Protein AF-A0A520S0U2-F1 (afdb_monomer_lite)

Sequence (71 aa):
MIMTNNIELYSLCEHLILPLIGKCHIEYIPRGKELGISKEARTADVFARKVQMQEILTKQIANAIRSVSSA

Structure (mmCIF, N/CA/C/O backbone):
data_AF-A0A520S0U2-F1
#
_entry.id   AF-A0A520S0U2-F1
#
loop_
_atom_site.group_PDB
_atom_site.id
_atom_site.type_symbol
_atom_site.label_atom_id
_atom_site.label_alt_id
_atom_site.label_comp_id
_atom_site.label_asym_id
_atom_site.label_entity_id
_atom_site.label_seq_id
_atom_site.pdbx_PDB_ins_code
_atom_site.Cartn_x
_atom_site.Cartn_y
_atom_site.Cartn_z
_atom_site.occupancy
_atom_site.B_iso_or_equiv
_atom_site.auth_seq_id
_atom_site.auth_comp_id
_atom_site.auth_asym_id
_atom_site.auth_atom_id
_atom_site.pdbx_PDB_model_num
ATOM 1 N N . MET A 1 1 ? -9.038 -7.097 15.444 1.00 87.62 1 MET A N 1
ATOM 2 C CA . MET A 1 1 ? -8.172 -7.232 14.255 1.00 87.62 1 MET A CA 1
ATOM 3 C C . MET A 1 1 ? -9.009 -6.794 13.072 1.00 87.62 1 MET A C 1
ATOM 5 O O . MET A 1 1 ? -10.163 -7.201 13.012 1.00 87.62 1 MET A O 1
ATOM 9 N N . ILE A 1 2 ? -8.494 -5.888 12.244 1.00 92.25 2 ILE A N 1
ATOM 10 C CA . ILE A 1 2 ? -9.200 -5.323 11.088 1.00 92.25 2 ILE A CA 1
ATOM 11 C C . ILE A 1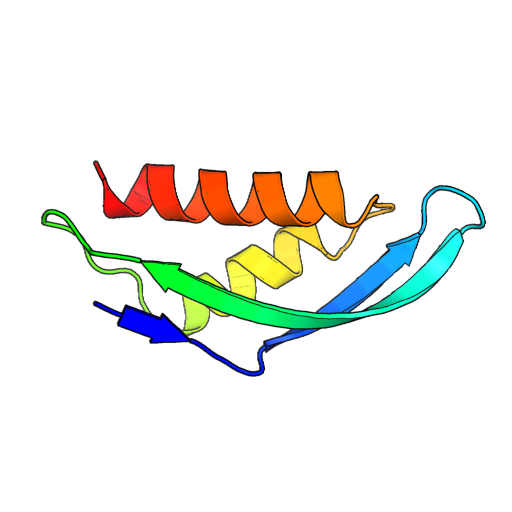 2 ? -8.414 -5.723 9.847 1.00 92.25 2 ILE A C 1
ATOM 13 O O . ILE A 1 2 ? -7.193 -5.563 9.828 1.00 92.25 2 ILE A O 1
ATOM 17 N N . MET A 1 3 ? -9.115 -6.248 8.846 1.00 94.06 3 MET A N 1
ATOM 18 C CA . MET A 1 3 ? -8.526 -6.811 7.640 1.00 94.06 3 MET A CA 1
ATOM 19 C C . MET A 1 3 ? -9.267 -6.305 6.402 1.00 94.06 3 MET A C 1
ATOM 21 O O . MET A 1 3 ? -10.493 -6.389 6.319 1.00 94.06 3 MET A O 1
ATOM 25 N N . THR A 1 4 ? -8.488 -5.854 5.424 1.00 96.19 4 THR A N 1
ATOM 26 C CA . THR A 1 4 ? -8.946 -5.465 4.094 1.00 96.19 4 THR A CA 1
ATOM 27 C C . THR A 1 4 ? -8.164 -6.256 3.054 1.00 96.19 4 THR A C 1
ATOM 29 O O . THR A 1 4 ? -6.946 -6.129 2.922 1.00 96.19 4 THR A O 1
ATOM 32 N N . ASN A 1 5 ? -8.883 -7.096 2.312 1.00 96.31 5 ASN A N 1
ATOM 33 C CA . ASN A 1 5 ? -8.322 -8.086 1.398 1.00 96.31 5 ASN A CA 1
ATOM 34 C C . ASN A 1 5 ? -8.679 -7.807 -0.060 1.00 96.31 5 ASN A C 1
ATOM 36 O O . ASN A 1 5 ? -9.672 -7.145 -0.346 1.00 96.31 5 ASN A O 1
ATOM 40 N N . ASN A 1 6 ? -7.912 -8.419 -0.971 1.00 97.00 6 ASN A N 1
ATOM 41 C CA . ASN A 1 6 ? -8.133 -8.351 -2.418 1.00 97.00 6 ASN A CA 1
ATOM 42 C C . ASN A 1 6 ? -8.103 -6.918 -2.970 1.00 97.00 6 ASN A C 1
ATOM 44 O O . ASN A 1 6 ? -8.824 -6.602 -3.911 1.00 97.00 6 ASN A O 1
ATOM 48 N N . ILE A 1 7 ? -7.257 -6.056 -2.404 1.00 97.38 7 ILE A N 1
ATOM 49 C CA . ILE A 1 7 ? -7.019 -4.728 -2.968 1.00 97.38 7 ILE A CA 1
ATOM 50 C C . ILE A 1 7 ? -6.208 -4.927 -4.248 1.00 97.38 7 ILE A C 1
ATOM 52 O O . ILE A 1 7 ? -5.107 -5.475 -4.193 1.00 97.38 7 ILE A O 1
ATOM 56 N N . GLU A 1 8 ? -6.738 -4.511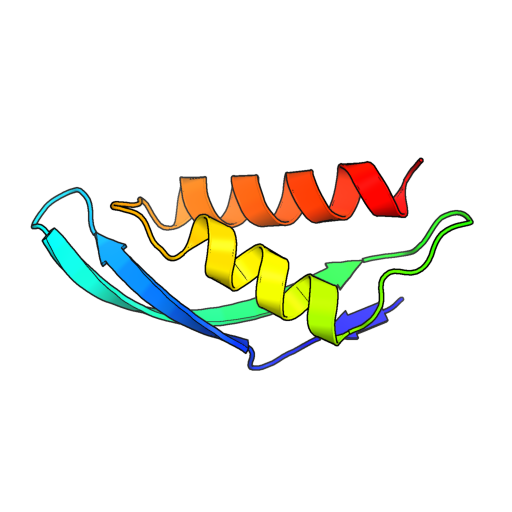 -5.392 1.00 97.44 8 GLU A N 1
ATOM 57 C CA . GLU A 1 8 ? -5.983 -4.547 -6.644 1.00 97.44 8 GLU A CA 1
ATOM 58 C C . GLU A 1 8 ? -4.788 -3.592 -6.582 1.00 97.44 8 GLU A C 1
ATOM 60 O O . GLU A 1 8 ? -4.889 -2.472 -6.079 1.00 97.44 8 GLU A O 1
ATOM 65 N N . LEU A 1 9 ? -3.643 -4.057 -7.077 1.00 97.44 9 LEU A N 1
ATOM 66 C CA . LEU A 1 9 ? -2.365 -3.369 -6.967 1.00 97.44 9 LEU A CA 1
ATOM 67 C C . LEU A 1 9 ? -1.729 -3.273 -8.355 1.00 97.44 9 LEU A C 1
ATOM 69 O O . LEU A 1 9 ? -1.470 -4.297 -8.987 1.00 97.44 9 LEU A O 1
ATOM 73 N N . TYR A 1 10 ? -1.459 -2.049 -8.806 1.00 98.00 10 TYR A N 1
ATOM 74 C CA . TYR A 1 10 ? -0.839 -1.765 -10.100 1.00 98.00 10 TYR A CA 1
ATOM 75 C C . TYR A 1 10 ? 0.344 -0.813 -9.908 1.00 98.00 10 TYR A C 1
ATOM 77 O O . TYR A 1 10 ? 0.187 0.261 -9.333 1.00 98.00 10 TYR A O 1
ATOM 85 N N . SER A 1 11 ? 1.523 -1.208 -10.384 1.00 98.31 11 SER A N 1
ATOM 86 C CA . SER A 1 11 ? 2.787 -0.473 -10.255 1.00 98.31 11 SER A CA 1
ATOM 87 C C . SER A 1 11 ? 3.688 -0.744 -11.466 1.00 98.31 11 SER A C 1
ATOM 89 O O . SER A 1 11 ? 3.338 -1.521 -12.357 1.00 98.31 11 SER A O 1
ATOM 91 N N . LEU A 1 12 ? 4.872 -0.130 -11.503 1.00 98.38 12 LEU A N 1
ATOM 92 C CA . LEU A 1 12 ? 5.952 -0.486 -12.429 1.00 98.38 12 LEU A CA 1
ATOM 93 C C . LEU A 1 12 ? 7.141 -1.062 -11.653 1.00 98.38 12 LEU A C 1
ATOM 95 O O . LEU A 1 12 ? 7.492 -0.538 -10.599 1.00 98.38 12 LEU A O 1
ATOM 99 N N . CYS A 1 13 ? 7.758 -2.130 -12.157 1.00 97.50 13 CYS A N 1
ATOM 100 C CA . CYS A 1 13 ? 8.970 -2.713 -11.580 1.00 97.50 13 CYS A CA 1
ATOM 101 C C . CYS A 1 13 ? 10.193 -1.855 -11.920 1.00 97.50 13 CYS A C 1
ATOM 103 O O . CYS A 1 13 ? 10.403 -1.511 -13.081 1.00 97.50 13 CYS A O 1
ATOM 105 N N . GLU A 1 14 ? 11.040 -1.560 -10.939 1.00 97.56 14 GLU A N 1
ATOM 106 C CA . GLU A 1 14 ? 12.231 -0.724 -11.147 1.00 97.56 14 GLU A CA 1
ATOM 107 C C . GLU A 1 14 ? 13.319 -1.324 -12.035 1.00 97.56 14 GLU A C 1
ATOM 109 O O . GLU A 1 14 ? 14.065 -0.583 -12.665 1.00 97.56 14 GLU A O 1
ATOM 114 N N . HIS A 1 15 ? 13.375 -2.649 -12.149 1.00 96.56 15 HIS A N 1
ATOM 115 C CA . HIS A 1 15 ? 14.431 -3.318 -12.906 1.00 96.56 15 HIS A CA 1
ATOM 116 C C . HIS A 1 15 ? 14.258 -3.157 -14.418 1.00 96.56 15 HIS A C 1
ATOM 118 O O . HIS A 1 15 ? 15.242 -3.096 -15.148 1.00 96.56 15 HIS A O 1
ATOM 124 N N . LEU A 1 16 ? 13.008 -3.134 -14.893 1.00 97.19 16 LEU A N 1
ATOM 125 C CA . LEU A 1 16 ? 12.682 -3.208 -16.323 1.00 97.19 16 LEU A CA 1
ATOM 126 C C . LEU A 1 16 ? 11.566 -2.247 -16.753 1.00 97.19 16 LEU A C 1
ATOM 128 O O . LEU A 1 16 ? 11.217 -2.215 -17.928 1.00 97.19 16 LEU A O 1
ATOM 132 N N . ILE A 1 17 ? 10.977 -1.488 -15.823 1.00 96.50 17 ILE A N 1
ATOM 133 C CA . ILE A 1 17 ? 9.827 -0.598 -16.071 1.00 96.50 17 ILE A CA 1
ATOM 134 C C . ILE A 1 17 ? 8.652 -1.373 -16.702 1.00 96.50 17 ILE A C 1
ATOM 136 O O . ILE A 1 17 ? 7.883 -0.870 -17.516 1.00 96.50 17 ILE A O 1
ATOM 140 N N . LEU A 1 18 ? 8.508 -2.641 -16.312 1.00 97.38 18 LEU A N 1
ATOM 141 C CA . LEU A 1 18 ? 7.396 -3.494 -16.716 1.00 97.38 18 LEU A CA 1
ATOM 142 C C . LEU A 1 18 ? 6.281 -3.460 -15.666 1.00 97.38 18 LEU A C 1
ATOM 144 O O . LEU A 1 18 ? 6.568 -3.220 -14.488 1.00 97.38 18 LEU A O 1
ATOM 148 N N . PRO A 1 19 ? 5.022 -3.720 -16.059 1.00 97.88 19 PRO A N 1
ATOM 149 C CA . PRO A 1 19 ? 3.908 -3.774 -15.123 1.00 97.88 19 PRO A CA 1
ATOM 150 C C . PRO A 1 19 ? 4.163 -4.754 -13.974 1.00 97.88 19 PRO A C 1
ATOM 152 O O . PRO A 1 19 ? 4.432 -5.935 -14.191 1.00 97.88 19 PRO A O 1
ATOM 155 N N . LEU A 1 20 ? 4.034 -4.257 -12.746 1.00 97.12 20 LEU A N 1
ATOM 156 C CA . LEU A 1 20 ? 3.913 -5.054 -11.533 1.00 97.12 20 LEU A CA 1
ATOM 157 C C . LEU A 1 20 ? 2.436 -5.033 -11.142 1.00 97.12 20 LEU A C 1
ATOM 159 O O . LEU A 1 20 ? 1.913 -3.999 -10.730 1.00 97.12 20 LEU A O 1
ATOM 163 N N . ILE A 1 21 ? 1.759 -6.165 -11.319 1.00 97.94 21 ILE A N 1
ATOM 164 C CA . ILE A 1 21 ? 0.319 -6.312 -11.083 1.00 97.94 21 ILE A CA 1
ATOM 165 C C . ILE A 1 21 ? 0.123 -7.384 -10.018 1.00 97.94 21 ILE A C 1
ATOM 167 O O . ILE A 1 21 ? 0.700 -8.467 -10.110 1.00 97.94 21 ILE A O 1
ATOM 171 N N . GLY A 1 22 ? -0.685 -7.096 -9.003 1.00 96.88 22 GLY A N 1
ATOM 172 C CA . GLY A 1 22 ? -0.904 -8.032 -7.911 1.00 96.88 22 GLY A CA 1
ATOM 173 C C . GLY A 1 22 ? -2.070 -7.656 -7.013 1.00 96.88 22 GLY A C 1
ATOM 174 O O . GLY A 1 22 ? -2.948 -6.874 -7.376 1.00 96.88 22 GLY A O 1
ATOM 175 N N . LYS A 1 23 ? -2.073 -8.245 -5.816 1.00 97.81 23 LYS A N 1
ATOM 176 C CA . LYS A 1 23 ? -3.067 -7.984 -4.775 1.00 97.81 23 LYS A CA 1
ATOM 177 C C . LYS A 1 23 ? -2.385 -7.579 -3.476 1.00 97.81 23 LYS A C 1
ATOM 179 O O . LYS A 1 23 ? -1.367 -8.160 -3.104 1.00 97.81 23 LYS A O 1
ATOM 184 N N . CYS A 1 24 ? -2.966 -6.609 -2.777 1.00 97.50 24 CYS A N 1
ATOM 185 C CA . CYS A 1 24 ? -2.597 -6.248 -1.413 1.00 97.50 24 CYS A CA 1
ATOM 186 C C . CYS A 1 24 ? -3.615 -6.816 -0.425 1.00 97.50 24 CYS A C 1
ATOM 188 O O . CYS A 1 24 ? -4.829 -6.738 -0.640 1.00 97.50 24 CYS A O 1
ATOM 190 N N . HIS A 1 25 ? -3.099 -7.326 0.684 1.00 97.62 25 HIS A N 1
ATOM 191 C CA . HIS A 1 25 ? -3.868 -7.707 1.857 1.00 97.62 25 HIS A CA 1
ATOM 192 C C . HIS A 1 25 ? -3.298 -6.920 3.030 1.00 97.62 25 HIS A C 1
ATOM 194 O O . HIS A 1 25 ? -2.094 -6.976 3.283 1.00 97.62 25 HIS A O 1
ATOM 200 N N . ILE A 1 26 ? -4.143 -6.138 3.695 1.00 96.81 26 ILE A N 1
ATOM 201 C CA . ILE A 1 26 ? -3.743 -5.278 4.807 1.00 96.81 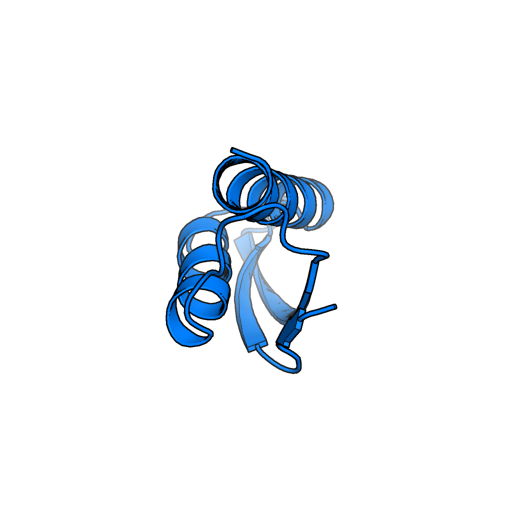26 ILE A CA 1
ATOM 202 C C . ILE A 1 26 ? -4.495 -5.736 6.043 1.00 96.81 26 ILE A C 1
ATOM 204 O O . ILE A 1 26 ? -5.719 -5.829 6.031 1.00 96.81 26 ILE A O 1
ATOM 208 N N . GLU A 1 27 ? -3.758 -5.982 7.119 1.00 95.38 27 GLU A N 1
ATOM 209 C CA . GLU A 1 27 ? -4.321 -6.367 8.402 1.00 95.38 27 GLU A CA 1
ATOM 210 C C . GLU A 1 27 ? -3.557 -5.697 9.542 1.00 95.38 27 GLU A C 1
ATOM 212 O O . GLU A 1 27 ? -2.329 -5.592 9.514 1.00 95.38 27 GLU A O 1
ATOM 217 N N . TYR A 1 28 ? -4.288 -5.215 10.546 1.00 93.88 28 TYR A N 1
ATOM 218 C CA . TYR A 1 28 ? -3.701 -4.596 11.730 1.00 93.88 28 TYR A CA 1
ATOM 219 C C . TYR A 1 28 ? -4.599 -4.743 12.962 1.00 93.88 28 TYR A C 1
ATOM 221 O O . TYR A 1 28 ? -5.793 -5.057 12.898 1.00 93.88 28 TYR A O 1
ATOM 229 N N . ILE A 1 29 ? -3.996 -4.514 14.127 1.00 93.25 29 ILE A N 1
ATOM 230 C CA . ILE A 1 29 ? -4.684 -4.462 15.416 1.00 93.25 29 ILE A CA 1
ATOM 231 C C . ILE A 1 29 ? -4.686 -2.992 15.860 1.00 93.25 29 ILE A C 1
ATOM 233 O O . ILE A 1 29 ? -3.614 -2.472 16.183 1.00 93.25 29 ILE A O 1
ATOM 237 N N . PRO A 1 30 ? -5.839 -2.298 15.844 1.00 90.56 30 PRO A N 1
ATOM 238 C CA . PRO A 1 30 ? -5.905 -0.890 16.224 1.00 90.56 30 PRO A CA 1
ATOM 239 C C . PRO A 1 30 ? -5.601 -0.713 17.716 1.00 90.56 30 PRO A C 1
ATOM 241 O O . PRO A 1 30 ? -6.037 -1.512 18.548 1.00 90.56 30 PRO A O 1
ATOM 244 N N . ARG A 1 31 ? -4.879 0.355 18.067 1.00 88.75 31 ARG A N 1
ATOM 245 C CA . ARG A 1 31 ? -4.671 0.789 19.456 1.00 88.75 31 ARG A CA 1
ATOM 246 C C . ARG A 1 31 ? -5.248 2.189 19.637 1.00 88.75 31 ARG A C 1
ATOM 248 O O . ARG A 1 31 ? -4.524 3.166 19.588 1.00 88.75 31 ARG A O 1
ATOM 255 N N . GLY A 1 32 ? -6.567 2.278 19.794 1.00 82.75 32 GLY A N 1
ATOM 256 C CA . GLY A 1 32 ? -7.273 3.543 20.044 1.00 82.75 32 GLY A CA 1
ATOM 257 C C . GLY A 1 32 ? -7.713 4.310 18.792 1.00 82.75 32 GLY A C 1
ATOM 258 O O . GLY A 1 32 ? -8.630 5.123 18.887 1.00 82.75 32 GLY A O 1
ATOM 259 N N . LYS A 1 33 ? -7.144 4.018 17.614 1.00 85.06 33 LYS A N 1
ATOM 260 C CA . LYS A 1 33 ? -7.549 4.637 16.346 1.00 85.06 33 LYS A CA 1
ATOM 261 C C . LYS A 1 33 ? -7.782 3.611 15.243 1.00 85.06 33 LYS A C 1
ATOM 263 O O . LYS A 1 33 ? -6.907 2.810 14.917 1.00 85.06 33 LYS A O 1
ATOM 268 N N . GLU A 1 34 ? -8.963 3.684 14.646 1.00 87.62 34 GLU A N 1
ATOM 269 C CA . GLU A 1 34 ? -9.358 2.886 13.487 1.00 87.62 34 GLU A CA 1
ATOM 270 C C . GLU A 1 34 ? -9.146 3.689 12.199 1.00 87.62 34 GLU A C 1
ATOM 272 O O . GLU A 1 34 ? -9.363 4.908 12.157 1.00 87.62 34 GLU A O 1
ATOM 277 N N . LEU A 1 35 ? -8.714 3.016 11.132 1.00 90.44 35 LEU A N 1
ATOM 278 C CA . LEU A 1 35 ? -8.725 3.589 9.793 1.00 90.44 35 LEU A CA 1
ATOM 279 C C . LEU A 1 35 ? -10.016 3.179 9.084 1.00 90.44 35 LEU A C 1
ATOM 281 O O . LEU A 1 35 ? -10.546 2.091 9.273 1.00 90.44 35 LEU A O 1
ATOM 285 N N . GLY A 1 36 ? -10.527 4.067 8.233 1.00 91.38 36 GLY A N 1
ATOM 286 C CA . GLY A 1 36 ? -11.602 3.688 7.324 1.00 91.38 36 GLY A CA 1
ATOM 287 C C . GLY A 1 36 ? -11.068 2.756 6.237 1.00 91.38 36 GLY A C 1
ATOM 288 O O . GLY A 1 36 ? -10.025 3.047 5.653 1.00 91.38 36 GLY A O 1
ATOM 289 N N . ILE A 1 37 ? -11.831 1.721 5.889 1.00 91.06 37 ILE A N 1
ATOM 290 C CA . ILE A 1 37 ? -11.477 0.692 4.889 1.00 91.06 37 ILE A CA 1
ATOM 291 C C . ILE A 1 37 ? -10.990 1.315 3.566 1.00 91.06 37 ILE A C 1
ATOM 293 O O . ILE A 1 37 ? -9.968 0.932 2.999 1.00 91.06 37 ILE A O 1
ATOM 297 N N . SER A 1 38 ? -11.664 2.370 3.089 1.00 94.25 38 SER A N 1
ATOM 298 C CA . SER A 1 38 ? -11.264 3.046 1.843 1.00 94.25 38 SER A CA 1
ATOM 299 C C . SER A 1 38 ? -9.930 3.804 1.932 1.00 94.25 38 SER A C 1
ATOM 301 O O . SER A 1 38 ? -9.342 4.121 0.897 1.00 94.25 38 SER A O 1
ATOM 303 N N . LYS A 1 39 ? -9.444 4.130 3.138 1.00 94.69 39 LYS A N 1
ATOM 304 C CA . LYS A 1 39 ? -8.129 4.758 3.346 1.00 94.69 39 LYS A CA 1
ATOM 305 C C . LYS A 1 39 ? -7.004 3.737 3.263 1.00 94.69 39 LYS A C 1
ATOM 307 O O . LYS A 1 39 ? -5.938 4.080 2.767 1.00 94.69 39 LYS A O 1
ATOM 312 N N . GLU A 1 40 ? -7.235 2.504 3.700 1.00 95.31 40 GLU A N 1
ATOM 313 C CA . GLU A 1 40 ? -6.252 1.419 3.610 1.00 95.31 40 GLU A CA 1
ATOM 314 C C . GLU A 1 40 ? -5.952 1.106 2.139 1.00 95.31 40 GLU A C 1
ATOM 316 O O . GLU A 1 40 ? -4.797 1.167 1.717 1.00 95.31 40 GLU A O 1
ATOM 321 N N . ALA A 1 41 ? -7.001 0.925 1.327 1.00 96.25 41 ALA A N 1
ATOM 322 C CA . ALA A 1 41 ? -6.867 0.730 -0.118 1.00 96.25 41 ALA A CA 1
ATOM 323 C C . ALA A 1 41 ? -6.188 1.922 -0.818 1.00 96.25 41 ALA A C 1
ATOM 325 O O . ALA A 1 41 ? -5.280 1.737 -1.625 1.00 96.25 41 ALA A O 1
ATOM 326 N N . ARG A 1 42 ? -6.561 3.163 -0.466 1.00 96.75 42 ARG A N 1
ATOM 327 C CA . ARG A 1 42 ? -5.900 4.366 -1.005 1.00 96.75 42 ARG A CA 1
ATOM 328 C C . ARG A 1 42 ? -4.434 4.477 -0.596 1.00 96.75 42 ARG A C 1
ATOM 330 O O . ARG A 1 42 ? -3.627 4.955 -1.382 1.00 96.75 42 ARG A O 1
ATOM 337 N N . THR A 1 43 ? -4.085 4.047 0.614 1.00 96.31 43 THR A N 1
ATOM 338 C CA . THR A 1 43 ? -2.691 4.044 1.077 1.00 96.31 43 THR A CA 1
ATOM 339 C C . THR A 1 43 ? -1.857 3.103 0.214 1.00 96.31 43 THR A C 1
ATOM 341 O O . THR A 1 43 ? -0.785 3.502 -0.235 1.00 96.31 43 THR A O 1
ATOM 344 N N . ALA A 1 44 ? -2.369 1.905 -0.092 1.00 97.56 44 ALA A N 1
ATOM 345 C CA . ALA A 1 44 ? -1.721 0.999 -1.038 1.00 97.56 44 ALA A CA 1
ATOM 346 C C . ALA A 1 44 ? -1.533 1.644 -2.422 1.00 97.56 44 ALA A C 1
ATOM 348 O O . ALA A 1 44 ? -0.415 1.648 -2.934 1.00 97.56 44 ALA A O 1
ATOM 349 N N . ASP A 1 45 ? -2.583 2.257 -2.982 1.00 97.44 45 ASP A N 1
ATOM 350 C CA . ASP A 1 45 ? -2.546 2.895 -4.310 1.00 97.44 45 ASP A CA 1
ATOM 351 C C . ASP A 1 45 ? -1.526 4.053 -4.383 1.00 97.44 45 ASP A C 1
ATOM 353 O O . ASP A 1 45 ? -0.754 4.1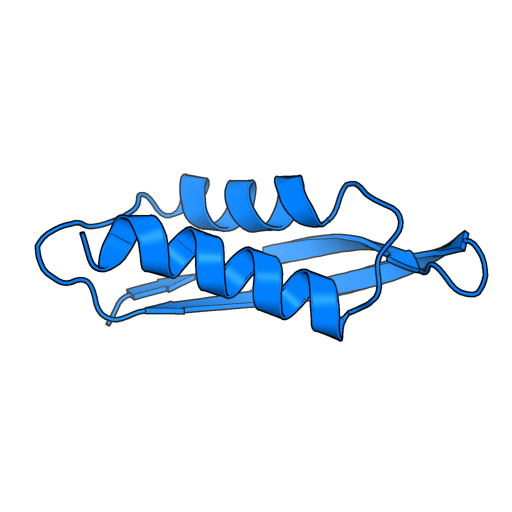62 -5.334 1.00 97.44 45 ASP A O 1
ATOM 357 N N . VAL A 1 46 ? -1.428 4.886 -3.339 1.00 97.19 46 VAL A N 1
ATOM 358 C CA . VAL A 1 46 ? -0.456 5.999 -3.283 1.00 97.19 46 VAL A CA 1
ATOM 359 C C . VAL A 1 46 ? 0.992 5.512 -3.381 1.00 97.19 46 VAL A C 1
ATOM 361 O O . VAL A 1 46 ? 1.818 6.157 -4.034 1.00 97.19 46 VAL A O 1
ATOM 364 N N . PHE A 1 47 ? 1.329 4.391 -2.739 1.00 98.00 47 PHE A N 1
ATOM 365 C CA . PHE A 1 47 ? 2.672 3.824 -2.857 1.00 98.00 47 PHE A CA 1
ATOM 366 C C . PHE A 1 47 ? 2.860 3.048 -4.163 1.00 98.00 47 PHE A C 1
ATOM 368 O O . PHE A 1 47 ? 3.955 3.078 -4.719 1.00 98.00 47 PHE A O 1
ATOM 375 N N . ALA A 1 48 ? 1.809 2.416 -4.683 1.00 97.88 48 ALA A N 1
ATOM 376 C CA . ALA A 1 48 ? 1.840 1.655 -5.927 1.00 97.88 48 ALA A CA 1
ATOM 377 C C . ALA A 1 48 ? 2.063 2.514 -7.181 1.00 97.88 48 ALA A C 1
ATOM 379 O O . ALA A 1 48 ? 2.669 2.055 -8.142 1.00 97.88 48 ALA A O 1
ATOM 380 N N . ARG A 1 49 ? 1.623 3.779 -7.183 1.00 97.00 49 ARG A N 1
ATOM 381 C CA . ARG A 1 49 ? 1.764 4.706 -8.324 1.00 97.00 49 ARG A CA 1
ATOM 382 C C . ARG A 1 49 ? 3.185 5.258 -8.494 1.00 97.00 49 ARG A C 1
ATOM 384 O O . ARG A 1 49 ? 3.387 6.468 -8.603 1.00 97.00 49 ARG A O 1
ATOM 391 N N . LYS A 1 50 ? 4.183 4.376 -8.472 1.00 96.50 50 LYS A N 1
ATOM 392 C CA . LYS A 1 50 ? 5.612 4.674 -8.602 1.00 96.50 50 LYS A CA 1
ATOM 393 C C . LYS A 1 50 ? 6.318 3.535 -9.337 1.00 96.50 50 LYS A C 1
ATOM 395 O O . LYS A 1 50 ? 5.775 2.450 -9.525 1.00 96.50 50 LYS A O 1
ATOM 400 N N . VAL A 1 51 ? 7.560 3.790 -9.724 1.00 97.81 51 VAL A N 1
ATOM 401 C CA . VAL A 1 51 ? 8.516 2.725 -10.028 1.00 97.81 51 VAL A CA 1
ATOM 402 C C . VAL A 1 51 ? 8.968 2.127 -8.690 1.00 97.81 51 VAL A C 1
ATOM 404 O O . VAL A 1 51 ? 9.340 2.883 -7.793 1.00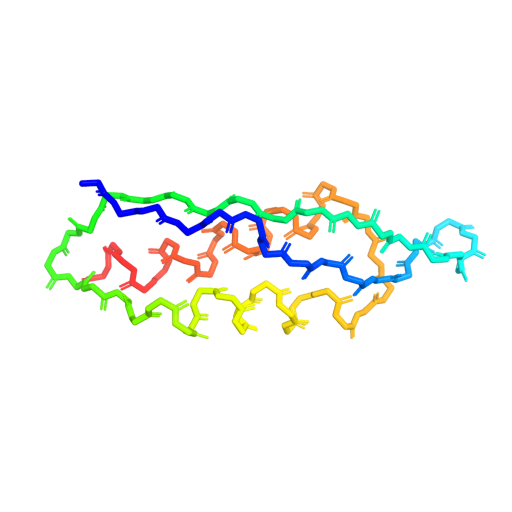 97.81 51 VAL A O 1
ATOM 407 N N . GLN A 1 52 ? 8.838 0.812 -8.517 1.00 98.00 52 GLN A N 1
ATOM 408 C CA . GLN A 1 52 ? 8.936 0.145 -7.214 1.00 98.00 52 GLN A CA 1
ATOM 409 C C . GLN A 1 52 ? 9.664 -1.205 -7.277 1.00 98.00 52 GLN A C 1
ATOM 411 O O . GLN A 1 52 ? 9.587 -1.925 -8.277 1.00 98.00 52 GLN A O 1
ATOM 416 N N . MET A 1 53 ? 10.245 -1.597 -6.137 1.00 97.75 53 MET A N 1
ATOM 417 C CA . MET A 1 53 ? 10.408 -3.000 -5.733 1.00 97.75 53 MET A CA 1
ATOM 418 C C . MET A 1 53 ? 9.242 -3.435 -4.853 1.00 97.75 53 MET A C 1
ATOM 420 O O . MET A 1 53 ? 8.779 -2.670 -4.001 1.00 97.75 53 MET A O 1
ATOM 424 N N . GLN A 1 54 ? 8.830 -4.696 -4.973 1.00 97.31 54 GLN A N 1
ATOM 425 C CA . GLN A 1 54 ? 7.754 -5.259 -4.160 1.00 97.31 54 GLN A CA 1
ATOM 426 C C . GLN A 1 54 ? 8.057 -5.154 -2.656 1.00 97.31 54 GLN A C 1
ATOM 428 O O . GLN A 1 54 ? 7.207 -4.746 -1.871 1.00 97.31 54 GLN A O 1
ATOM 433 N N . GLU A 1 55 ? 9.286 -5.452 -2.253 1.00 97.81 55 GLU A N 1
ATOM 434 C CA . GLU A 1 55 ? 9.740 -5.471 -0.864 1.00 97.81 55 GLU A CA 1
ATOM 435 C C . GLU A 1 55 ? 9.707 -4.078 -0.228 1.00 97.81 55 GLU A C 1
ATOM 437 O O . GLU A 1 55 ? 9.379 -3.927 0.954 1.00 97.81 55 GLU A O 1
ATOM 442 N N . ILE A 1 56 ? 10.041 -3.049 -1.010 1.00 97.88 56 ILE A N 1
ATOM 443 C CA . ILE A 1 56 ? 10.010 -1.652 -0.572 1.00 97.88 56 ILE A CA 1
ATOM 444 C C . ILE A 1 56 ? 8.560 -1.178 -0.482 1.00 97.88 56 ILE A C 1
ATOM 446 O O . ILE A 1 56 ? 8.166 -0.629 0.549 1.00 97.88 56 ILE A O 1
ATOM 450 N N . LEU A 1 57 ? 7.755 -1.453 -1.512 1.00 98.06 57 LEU A N 1
ATOM 451 C CA . LEU A 1 57 ? 6.329 -1.140 -1.551 1.00 98.06 57 LEU A CA 1
ATOM 452 C C . LEU A 1 57 ? 5.591 -1.723 -0.335 1.00 98.06 57 LEU A C 1
ATOM 454 O O . LEU A 1 57 ? 4.889 -0.995 0.369 1.00 98.06 57 LEU A O 1
ATOM 458 N N . THR A 1 58 ? 5.806 -3.004 -0.016 1.00 98.06 58 THR A N 1
ATOM 459 C CA . THR A 1 58 ? 5.202 -3.652 1.159 1.00 98.06 58 THR A CA 1
ATOM 460 C C . THR A 1 58 ? 5.596 -2.953 2.462 1.00 98.06 58 THR A C 1
ATOM 462 O O . THR A 1 58 ? 4.733 -2.671 3.297 1.00 98.06 58 THR A O 1
ATOM 465 N N . LYS A 1 59 ? 6.881 -2.615 2.641 1.00 98.31 59 LYS A N 1
ATOM 466 C CA . LYS A 1 59 ? 7.359 -1.903 3.840 1.00 98.31 59 LYS A CA 1
ATOM 467 C C . LYS A 1 59 ? 6.757 -0.505 3.961 1.00 98.31 59 LYS A C 1
ATOM 469 O O . LYS A 1 59 ? 6.409 -0.091 5.065 1.00 98.31 59 LYS A O 1
ATOM 474 N N . GLN A 1 60 ? 6.634 0.225 2.854 1.00 98.12 60 GLN A N 1
ATOM 475 C CA . GLN A 1 60 ? 6.042 1.563 2.835 1.00 98.12 60 GLN A CA 1
ATOM 476 C C . GLN A 1 60 ? 4.576 1.532 3.280 1.00 98.12 60 GLN A C 1
ATOM 478 O O . GLN A 1 60 ? 4.199 2.286 4.179 1.00 98.12 60 GLN A O 1
ATOM 483 N N . ILE A 1 61 ? 3.784 0.611 2.721 1.00 97.56 61 ILE A N 1
ATOM 484 C CA . ILE A 1 61 ? 2.373 0.434 3.083 1.00 97.56 61 ILE A CA 1
ATOM 485 C C . ILE A 1 61 ? 2.247 0.067 4.566 1.00 97.56 61 ILE A C 1
ATOM 487 O O . ILE A 1 61 ? 1.530 0.740 5.306 1.00 97.56 61 ILE A O 1
ATOM 491 N N . ALA A 1 62 ? 2.989 -0.942 5.033 1.00 96.94 62 ALA A N 1
ATOM 492 C CA . ALA A 1 62 ? 2.926 -1.392 6.424 1.00 96.94 62 ALA A CA 1
ATOM 493 C C . ALA A 1 62 ? 3.292 -0.277 7.421 1.00 96.94 62 ALA A C 1
ATOM 495 O O . ALA A 1 62 ? 2.605 -0.080 8.426 1.00 96.94 62 ALA A O 1
ATOM 496 N N . ASN A 1 63 ? 4.347 0.491 7.132 1.00 97.06 63 ASN A N 1
ATOM 497 C CA . ASN A 1 63 ? 4.770 1.600 7.986 1.00 97.06 63 ASN A CA 1
ATOM 498 C C . ASN A 1 63 ? 3.741 2.736 8.028 1.00 97.06 63 ASN A C 1
ATOM 500 O O . ASN A 1 63 ? 3.537 3.315 9.095 1.00 97.06 63 ASN A O 1
ATOM 504 N N . ALA A 1 64 ? 3.086 3.037 6.904 1.00 95.81 64 ALA A N 1
ATOM 505 C CA . ALA A 1 64 ? 2.051 4.064 6.836 1.00 95.81 64 ALA A CA 1
ATOM 506 C C . ALA A 1 64 ? 0.779 3.676 7.604 1.00 95.81 64 ALA A C 1
ATOM 508 O O . ALA A 1 64 ? 0.194 4.516 8.280 1.00 95.81 64 ALA A O 1
ATOM 509 N N . ILE A 1 65 ? 0.367 2.405 7.551 1.00 94.88 65 ILE A N 1
ATOM 510 C CA . ILE A 1 65 ? -0.756 1.920 8.367 1.00 94.88 65 ILE A CA 1
ATOM 511 C C . ILE A 1 65 ? -0.390 1.993 9.853 1.00 94.88 65 ILE A C 1
ATOM 513 O O . ILE A 1 65 ? -1.134 2.572 10.647 1.00 94.88 65 ILE A O 1
ATOM 517 N N . ARG A 1 66 ? 0.799 1.495 10.220 1.00 93.56 66 ARG A N 1
ATOM 518 C CA . ARG A 1 66 ? 1.273 1.478 11.611 1.00 93.56 66 ARG A CA 1
ATOM 519 C C . ARG A 1 66 ? 1.370 2.874 12.226 1.00 93.56 66 ARG A C 1
ATOM 521 O O . ARG A 1 66 ? 1.006 3.042 13.386 1.00 93.56 66 ARG A O 1
ATOM 528 N N . SER A 1 67 ? 1.857 3.867 11.480 1.00 92.25 67 SER A N 1
ATOM 529 C CA . SER A 1 67 ? 2.022 5.231 12.001 1.00 92.25 67 SER A CA 1
ATOM 530 C C . SER A 1 67 ? 0.697 5.902 12.369 1.00 92.25 67 SER A C 1
ATOM 532 O O . SER A 1 67 ? 0.690 6.814 13.189 1.00 92.25 67 SER A O 1
ATOM 534 N N . VAL A 1 68 ? -0.421 5.446 11.796 1.00 89.25 68 VAL A N 1
ATOM 535 C CA . VAL A 1 68 ? -1.758 5.980 12.080 1.00 89.25 68 VAL A CA 1
ATOM 536 C C . VAL A 1 68 ? -2.512 5.123 13.098 1.00 89.25 68 VAL A C 1
ATOM 538 O O . VAL A 1 68 ? -3.242 5.681 13.912 1.00 89.25 68 VAL A O 1
ATOM 541 N N . SER A 1 69 ? -2.365 3.793 13.064 1.00 84.75 69 SER A N 1
ATOM 542 C CA . SER A 1 69 ? -3.130 2.867 13.918 1.00 84.75 69 SER A CA 1
ATOM 543 C C . SER A 1 69 ? -2.537 2.639 15.312 1.00 84.75 69 SER A C 1
ATOM 545 O O . SER A 1 69 ? -3.198 2.056 16.172 1.00 84.75 69 SER A O 1
ATOM 547 N N . SER A 1 70 ? -1.264 2.990 15.511 1.00 74.00 70 SER A N 1
ATOM 548 C CA . SER A 1 70 ? -0.531 2.833 16.778 1.00 74.00 70 SER A CA 1
ATOM 549 C C . SER A 1 70 ? -0.186 4.166 17.452 1.00 74.00 70 SER A C 1
ATOM 551 O O . SER A 1 70 ? 0.636 4.167 18.368 1.00 74.00 70 SER A O 1
ATOM 553 N N . ALA A 1 71 ? -0.772 5.266 16.971 1.00 55.34 71 ALA A N 1
ATOM 554 C CA . ALA A 1 71 ? -0.680 6.596 17.568 1.00 55.34 71 ALA A CA 1
ATOM 555 C C . ALA A 1 71 ? -1.751 6.801 18.644 1.00 55.34 71 ALA A C 1
ATOM 557 O O . ALA A 1 71 ? -2.876 6.288 18.444 1.00 55.34 71 ALA A O 1
#

Radius of gyration: 12.49 Å; chains: 1; bounding box: 26×15×37 Å

Organism: NCBI:txid2510334

Secondary structure (DSSP, 8-state):
-EEEEEEEEEEEETTT--EEEEEEEEEE--SS-PPPHHHHHHHHHHHHSSEE-HHHHHHHHHHHHHHHH--

InterPro domains:
  IPR001474 GTP cyclohydrolase I [PTHR11109] (1-68)
  IPR020602 GTP cyclohydrolase I domain [PF01227] (1-68)
  IPR043133 GTP cyclohydrolase I, C-terminal/NADPH-dependent 7-cyano-7-deazaguanine reductase [G3DSA:3.30.1130.10] (1-71)

pLDDT: mean 94.48, std 6.39, range [55.34, 98.38]

Foldseek 3Di:
DDKDWFQWAWAAEQVPRHIDTDIDIDDDDADPDDDDNVVLSVLLHVLRHYHDDPVVSVVSSNVVVCVGRVD

=== Feature glossary ===
Legend for the data blocks above and below:

— What the protein is —

The amino-acid sequence is the protein's primary structure: the linear order of residues from the N-terminus to the C-terminus, written in one-letter code. Everything else here — the 3D coordinates, the secondary structure, the domain annotations — is ultimately a consequence of this string.

Database cross-references. InterPro integrates a dozen domain/family signature databases into unified entries with residue-range hits. GO terms attach function/process/location labels with evidence codes. CATH codes position the fold in a four-level structural taxonomy. Organism is the NCBI-taxonomy species name.

— Where its atoms are —

The mmCIF block holds the 3D Cartesian coordinates of each backbone atom (N, Cα, C, O) in ångströms. mmCIF is the PDB's canonical archive format — a tagged-loop text representation of the atomic model.

The six renders are orthographic views along the three Cartesian axes in both directions. Representation (cartoon, sticks, or surface) and color scheme (sequence-rainbow or by-chain) vary across proteins so the training set covers all the common visualization conventions.

— Local backbone conformation —

Secondary structure is the local, repeating backbone conformation. DSSP classifies it into eight states by reading the hydrogen-bond network: three helix types (H, G, I), two β types (E, B), two non-regular types (T, S), and unstructured coil (-).

SS3 is a coarse helix/strand/coil call (letters a/b/c) made by the P-SEA algorithm from inter-Cα distances and dihedrals. It is less detailed than DSSP but needs only Cα positions.

Backbone dihedral angles. Every residue except chain termini has a φ (preceding-C → N → Cα → C) and a ψ (N → Cα → C → next-N). They are reported in degrees following the IUPAC sign convention. Secondary structure is essentially a statement about which (φ, ψ) basin each residue occupies.

— Global shape and packing —

The geometric summary reports three shape descriptors. Rg (radius of gyration) measures how spread out the Cα atoms are about their centre of mass; compact globular proteins have small Rg, elongated or unfolded ones large. Cα contacts (<8 Å, |i−j|>4) count long-range residue pairs in spatial proximity — high for tightly packed folds, near zero for rods or random coil. The bounding-box extents give the protein's footprint along x, y, z in Å.

Solvent accessibility: the surface area of each residue that a 1.4 Å water probe can touch, in Å². When only backbone atoms are present the absolute values are lower than full-atom SASA (side chains contribute most of the area) and are flagged as backbone-only.

Plot images: a contact map (which residues are close in 3D, as an N×N binary image), a Ramachandran scatter (backbone torsion angles, revealing secondary-structure composition at a glance), and — for AlphaFold structures — a PAE heatmap (pairwise prediction confidence).

— Structural neighborhood —

Foldseek's 3Di representation compresses backbone geometry into a per-residue letter drawn from a learned twenty-state alphabet. It captures the tertiary interaction pattern around each residue — which residues are packed against it in space, regardless of where they are in sequence.

Structural nearest neighbors (via Foldseek easy-search vs the PDB). Reported per hit: target PDB id, E-value, and alignment TM-score. A TM-score above ~0.5 is the conventional threshold for 'same fold'.

— Confidence and disorder —

pLDDT (predicted Local Distance Difference Test) is AlphaFold's per-residue confidence score, ranging from 0 to 100. Values above 90 indicate high confidence (typically well-packed cores); 70–90 is confident; 50–70 low confidence; below 50 usually means the region is disordered or the prediction is unreliable there. AlphaFold stores pLDDT in the mmCIF B-factor column.

For experimental (PDB) structures, the B-factor (temperature factor) quantifies the positional spread of each atom in the crystal — a combination of thermal vibration and static disorder — in units of Å². High B-factors mark flexible loops or poorly resolved regions; low B-factors mark the rigid, well-ordered core.

Predicted Aligned Error (PAE) is an AlphaFold confidence matrix: entry (i, j) is the expected error in the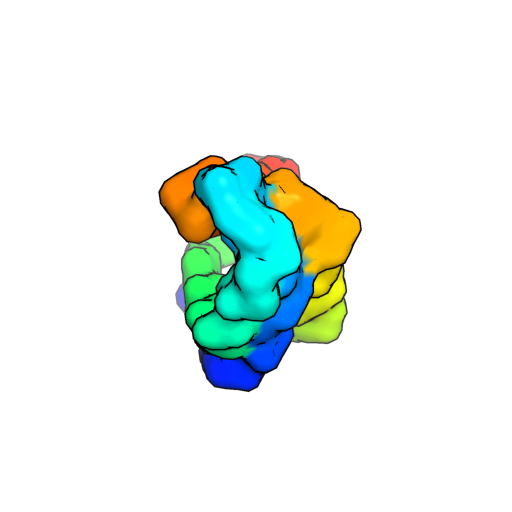 position of residue j, in ångströms, when the prediction is superimposed on the true structure at residue i. Low PAE within a block of residues means that block is internally rigid and well-predicted; high PAE between two blocks means their relative placement is uncertain even if each block individually is confident.